Protein AF-A0A414DGR0-F1 (afdb_monomer)

Radius of gyration: 25.49 Å; Cα contacts (8 Å, |Δi|>4): 120; chains: 1; bounding box: 59×46×67 Å

Structure (mmCIF, N/CA/C/O backbone):
data_AF-A0A414DGR0-F1
#
_entry.id   AF-A0A414DGR0-F1
#
loop_
_atom_site.group_PDB
_atom_site.id
_atom_site.type_symbol
_atom_site.label_atom_id
_atom_site.label_alt_id
_atom_site.label_comp_id
_atom_site.label_asym_id
_atom_site.label_entity_id
_atom_site.label_seq_id
_atom_site.pdbx_PDB_ins_code
_atom_site.Cartn_x
_atom_site.Cartn_y
_atom_site.Cartn_z
_atom_site.occupancy
_atom_site.B_iso_or_equiv
_atom_site.auth_seq_id
_atom_site.auth_comp_id
_atom_site.auth_asym_id
_atom_site.auth_atom_id
_atom_site.pdbx_PDB_model_num
ATOM 1 N N . MET A 1 1 ? 1.209 7.536 -31.549 1.00 38.06 1 MET A N 1
ATOM 2 C CA . MET A 1 1 ? 1.656 6.213 -31.062 1.00 38.06 1 MET A CA 1
ATOM 3 C C . MET A 1 1 ? 1.400 6.110 -29.559 1.00 38.06 1 MET A C 1
ATOM 5 O O . MET A 1 1 ? 2.124 6.692 -28.763 1.00 38.06 1 MET A O 1
ATOM 9 N N . ALA A 1 2 ? 0.307 5.449 -29.169 1.00 37.53 2 ALA A N 1
ATOM 10 C CA . ALA A 1 2 ? -0.185 5.344 -27.790 1.00 37.53 2 ALA A CA 1
ATOM 11 C C . ALA A 1 2 ? 0.594 4.309 -26.942 1.00 37.53 2 ALA A C 1
ATOM 13 O O . ALA A 1 2 ? -0.002 3.561 -26.170 1.00 37.53 2 ALA A O 1
ATOM 14 N N . TYR A 1 3 ? 1.922 4.243 -27.094 1.00 42.19 3 TYR A N 1
ATOM 15 C CA . TYR A 1 3 ? 2.750 3.198 -26.475 1.00 42.19 3 TYR A CA 1
ATOM 16 C C . TYR A 1 3 ? 2.873 3.336 -24.952 1.00 42.19 3 TYR A C 1
ATOM 18 O O . TYR A 1 3 ? 2.940 2.329 -24.259 1.00 42.19 3 TYR A O 1
ATOM 26 N N . GLY A 1 4 ? 2.821 4.556 -24.406 1.00 50.09 4 GLY A N 1
ATOM 27 C CA . GLY A 1 4 ? 3.069 4.776 -22.976 1.00 50.09 4 GLY A CA 1
ATOM 28 C C . GLY A 1 4 ? 2.019 4.156 -22.045 1.00 50.09 4 GLY A C 1
ATOM 29 O O . GLY A 1 4 ? 2.370 3.548 -21.041 1.00 50.09 4 GLY A O 1
ATOM 30 N N . LYS A 1 5 ? 0.719 4.258 -22.363 1.00 46.34 5 LYS A N 1
ATOM 31 C CA . LYS A 1 5 ? -0.344 3.768 -21.458 1.00 46.34 5 LYS A CA 1
ATOM 32 C C . LYS A 1 5 ? -0.426 2.241 -21.397 1.00 46.34 5 LYS A C 1
ATOM 34 O O . LYS A 1 5 ? -0.646 1.700 -20.318 1.00 46.34 5 LYS A O 1
ATOM 39 N N . ILE A 1 6 ? -0.249 1.564 -22.533 1.00 53.88 6 ILE A N 1
ATOM 40 C CA . ILE A 1 6 ? -0.290 0.095 -22.614 1.00 53.88 6 ILE A CA 1
ATOM 41 C C . ILE A 1 6 ? 0.954 -0.497 -21.936 1.00 53.88 6 ILE A C 1
ATOM 43 O O . ILE A 1 6 ? 0.829 -1.424 -21.141 1.00 53.88 6 ILE A O 1
ATOM 47 N N . TYR A 1 7 ? 2.125 0.110 -22.160 1.00 61.47 7 TYR A N 1
ATOM 48 C CA . TYR A 1 7 ? 3.382 -0.287 -21.523 1.00 61.47 7 TYR A CA 1
ATOM 49 C C . TYR A 1 7 ? 3.341 -0.156 -19.989 1.00 61.47 7 TYR A C 1
ATOM 51 O O . TYR A 1 7 ? 3.710 -1.085 -19.277 1.00 61.47 7 TYR A O 1
ATOM 59 N N . ILE A 1 8 ? 2.805 0.950 -19.456 1.00 60.72 8 ILE A N 1
ATOM 60 C CA . ILE A 1 8 ? 2.709 1.169 -18.000 1.00 60.72 8 ILE A CA 1
ATOM 61 C C . ILE A 1 8 ? 1.769 0.157 -17.325 1.00 60.72 8 ILE A C 1
ATOM 63 O O . ILE A 1 8 ? 2.047 -0.294 -16.211 1.00 60.72 8 ILE A O 1
ATOM 67 N N . ALA A 1 9 ? 0.658 -0.207 -17.975 1.00 62.97 9 ALA A N 1
ATOM 68 C CA . ALA A 1 9 ? -0.282 -1.185 -17.431 1.00 62.97 9 ALA A CA 1
ATOM 69 C C . ALA A 1 9 ? 0.350 -2.584 -17.333 1.00 62.97 9 ALA A C 1
ATOM 71 O O . ALA A 1 9 ? 0.259 -3.220 -16.280 1.00 62.97 9 ALA A O 1
ATOM 72 N N . ASP A 1 10 ? 1.051 -3.021 -18.381 1.00 78.12 10 ASP A N 1
ATOM 73 C CA . ASP A 1 10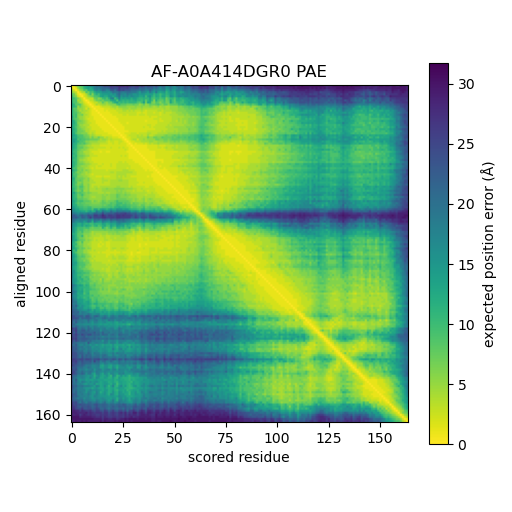 ? 1.764 -4.302 -18.402 1.00 78.12 10 ASP A CA 1
ATOM 74 C C . ASP A 1 10 ? 2.902 -4.340 -17.363 1.00 78.12 10 ASP A C 1
ATOM 76 O O . ASP A 1 10 ? 2.988 -5.265 -16.552 1.00 78.12 10 ASP A O 1
ATOM 80 N N . LEU A 1 11 ? 3.690 -3.261 -17.273 1.00 79.62 11 LEU A N 1
ATOM 81 C CA . LEU A 1 11 ? 4.753 -3.103 -16.275 1.00 79.62 11 LEU A CA 1
ATOM 82 C C . LEU A 1 11 ? 4.215 -3.183 -14.839 1.00 79.62 11 LEU A C 1
ATOM 84 O O . LEU A 1 11 ? 4.825 -3.800 -13.965 1.00 79.62 11 LEU A O 1
ATOM 88 N N . SER A 1 12 ? 3.051 -2.576 -14.584 1.00 79.25 12 SER A N 1
ATOM 89 C CA . SER A 1 12 ? 2.421 -2.595 -13.261 1.00 79.25 12 SER A CA 1
ATOM 90 C C . SER A 1 12 ? 2.010 -4.006 -12.831 1.00 79.25 12 SER A C 1
ATOM 92 O O . SER A 1 12 ? 2.193 -4.367 -11.665 1.00 79.25 12 SER A O 1
ATOM 94 N N . LYS A 1 13 ? 1.514 -4.821 -13.771 1.00 86.19 13 LYS A N 1
ATOM 95 C CA . LYS A 1 13 ? 1.135 -6.210 -13.514 1.00 86.19 13 LYS A CA 1
ATOM 96 C C . LYS A 1 13 ? 2.371 -7.060 -13.226 1.00 86.19 13 LYS A C 1
ATOM 98 O O . LYS A 1 13 ? 2.439 -7.658 -12.159 1.00 86.19 13 LYS A O 1
ATOM 103 N N . LYS A 1 14 ? 3.390 -6.993 -14.090 1.00 88.25 14 LYS A N 1
ATOM 104 C CA . LYS A 1 14 ? 4.677 -7.692 -13.902 1.00 88.25 14 LYS A CA 1
ATOM 105 C C . LYS A 1 14 ? 5.339 -7.353 -12.567 1.00 88.25 14 LYS A C 1
ATOM 107 O O . LYS A 1 14 ? 5.818 -8.243 -11.868 1.00 88.25 14 LYS A O 1
ATOM 112 N N . ALA A 1 15 ? 5.330 -6.072 -12.189 1.00 85.94 15 ALA A N 1
ATOM 113 C CA . ALA A 1 15 ? 5.845 -5.621 -10.901 1.00 85.94 15 ALA A CA 1
ATOM 114 C C . ALA A 1 15 ? 5.034 -6.180 -9.722 1.00 85.94 15 ALA A C 1
ATOM 116 O O . ALA A 1 15 ? 5.624 -6.555 -8.714 1.00 85.94 15 ALA A O 1
ATOM 117 N N . THR A 1 16 ? 3.705 -6.259 -9.842 1.00 87.44 16 THR A N 1
ATOM 118 C CA . THR A 1 16 ? 2.839 -6.850 -8.806 1.00 87.44 16 THR A CA 1
ATOM 119 C C . THR A 1 16 ? 3.106 -8.344 -8.646 1.00 87.44 16 THR A C 1
ATOM 121 O O . THR A 1 16 ? 3.265 -8.811 -7.520 1.00 87.44 16 THR A O 1
ATOM 124 N N . ASP A 1 17 ? 3.194 -9.075 -9.757 1.00 91.00 17 ASP A N 1
ATOM 125 C CA . ASP A 1 17 ? 3.436 -10.519 -9.761 1.00 91.00 17 ASP A CA 1
ATOM 126 C C . ASP A 1 17 ? 4.803 -10.835 -9.136 1.00 91.00 17 ASP A C 1
ATOM 128 O O . ASP A 1 17 ? 4.880 -11.627 -8.198 1.00 91.00 17 ASP A O 1
ATOM 132 N N . LEU A 1 18 ? 5.858 -10.114 -9.540 1.00 91.94 18 LEU A N 1
ATOM 133 C CA . LEU A 1 18 ? 7.191 -10.245 -8.941 1.00 91.94 18 LEU A CA 1
ATOM 134 C C . LEU A 1 18 ? 7.190 -9.917 -7.440 1.00 91.94 18 LEU A C 1
ATOM 136 O O . LEU A 1 18 ? 7.855 -10.579 -6.644 1.00 91.94 18 LEU A O 1
ATOM 140 N N . PHE A 1 19 ? 6.444 -8.890 -7.032 1.00 91.12 19 PHE A N 1
ATOM 141 C CA . PHE A 1 19 ? 6.340 -8.515 -5.624 1.00 91.12 19 PHE A CA 1
ATOM 142 C C . PHE A 1 19 ? 5.692 -9.631 -4.792 1.00 91.12 19 PHE A C 1
ATOM 144 O O . PHE A 1 19 ? 6.174 -9.929 -3.700 1.00 91.12 19 PHE A O 1
ATOM 151 N N . ASN A 1 20 ? 4.633 -10.263 -5.307 1.00 89.81 20 ASN A N 1
ATOM 152 C CA . ASN A 1 20 ? 3.968 -11.388 -4.646 1.00 89.81 20 ASN A CA 1
ATOM 153 C C . ASN A 1 20 ? 4.882 -12.618 -4.566 1.00 89.81 20 ASN A C 1
ATOM 155 O O . ASN A 1 20 ? 5.017 -13.196 -3.492 1.00 89.81 20 ASN A O 1
ATOM 159 N N . GLU A 1 21 ? 5.593 -12.953 -5.646 1.00 92.81 21 GLU A N 1
ATOM 160 C CA . GLU A 1 21 ? 6.573 -14.049 -5.647 1.00 92.81 21 GLU A CA 1
ATOM 161 C C . GLU A 1 21 ? 7.654 -13.854 -4.569 1.00 92.81 21 GLU A C 1
ATOM 163 O O . GLU A 1 21 ? 7.996 -14.783 -3.836 1.00 92.81 21 GLU A O 1
ATOM 168 N N . LEU A 1 22 ? 8.163 -12.626 -4.415 1.00 92.12 22 LEU A N 1
ATOM 169 C CA . LEU A 1 22 ? 9.165 -12.308 -3.394 1.00 92.12 22 LEU A CA 1
ATOM 170 C C . LEU A 1 22 ? 8.601 -12.323 -1.965 1.00 92.12 22 LEU A C 1
ATOM 172 O O . LEU A 1 22 ? 9.348 -12.609 -1.020 1.00 92.12 22 LEU A O 1
ATOM 176 N N . ILE A 1 23 ? 7.308 -12.026 -1.788 1.00 89.56 23 ILE A N 1
ATOM 177 C CA . ILE A 1 23 ? 6.609 -12.223 -0.508 1.00 89.56 23 ILE A CA 1
ATOM 178 C C . ILE A 1 23 ? 6.557 -13.711 -0.172 1.00 89.56 23 ILE A C 1
ATOM 180 O O . ILE A 1 23 ? 6.945 -14.086 0.937 1.00 89.56 23 ILE A O 1
ATOM 184 N N . ASP A 1 24 ? 6.114 -14.542 -1.116 1.00 91.00 24 ASP A N 1
ATOM 185 C CA . ASP A 1 24 ? 5.941 -15.983 -0.915 1.00 91.00 24 ASP A CA 1
ATOM 186 C C . ASP A 1 24 ? 7.284 -16.666 -0.628 1.00 91.00 24 ASP A C 1
ATOM 188 O O . ASP A 1 24 ? 7.396 -17.490 0.283 1.00 91.00 24 ASP A O 1
ATOM 192 N N . ALA A 1 25 ? 8.345 -16.222 -1.307 1.00 92.12 25 ALA A N 1
ATOM 193 C CA . ALA A 1 25 ? 9.716 -16.653 -1.055 1.00 92.12 25 ALA A CA 1
ATOM 194 C C . ALA A 1 25 ? 10.323 -16.096 0.251 1.00 92.12 25 ALA A C 1
ATOM 196 O O . ALA A 1 25 ? 11.455 -16.444 0.588 1.00 92.12 25 ALA A O 1
ATOM 197 N N . LYS A 1 26 ? 9.618 -15.219 0.985 1.00 89.81 26 LYS A N 1
ATOM 198 C CA . LYS A 1 26 ? 10.108 -14.495 2.179 1.00 89.81 26 LYS A CA 1
ATOM 199 C C . LYS A 1 26 ? 11.412 -13.716 1.949 1.00 89.81 26 LYS A C 1
ATOM 201 O O . LYS A 1 26 ? 12.167 -13.475 2.889 1.00 89.81 26 LYS A O 1
ATOM 206 N N . LYS A 1 27 ? 11.667 -13.293 0.709 1.00 91.44 27 LYS A N 1
ATOM 207 C CA . LYS A 1 27 ? 12.870 -12.544 0.304 1.00 91.44 27 LYS A CA 1
ATOM 208 C C . LYS A 1 27 ? 12.591 -11.079 -0.017 1.00 91.44 27 LYS A C 1
ATOM 210 O O . LYS A 1 27 ? 13.512 -10.359 -0.392 1.00 91.44 27 LYS A O 1
ATOM 215 N N . LEU A 1 28 ? 11.346 -10.624 0.148 1.00 90.81 28 LEU A N 1
ATOM 216 C CA . LEU A 1 28 ? 10.932 -9.270 -0.199 1.00 90.81 28 LEU A CA 1
ATOM 217 C C . LEU A 1 28 ? 11.795 -8.198 0.489 1.00 90.81 28 LEU A C 1
ATOM 219 O O . LEU A 1 28 ? 11.618 -7.878 1.666 1.00 90.81 28 LEU A O 1
ATOM 223 N N . ASN A 1 29 ? 12.684 -7.600 -0.296 1.00 92.25 29 ASN A N 1
ATOM 224 C CA . ASN A 1 29 ? 13.414 -6.387 0.022 1.00 92.25 29 ASN A CA 1
ATOM 225 C C . ASN A 1 29 ? 13.661 -5.595 -1.273 1.00 92.25 29 ASN A C 1
ATOM 227 O O . ASN A 1 29 ? 13.538 -6.135 -2.371 1.00 92.25 29 ASN A O 1
ATOM 231 N N . GLU A 1 30 ? 13.989 -4.311 -1.148 1.00 91.69 30 GLU A N 1
ATOM 232 C CA . GLU A 1 30 ? 14.137 -3.411 -2.298 1.00 91.69 30 GLU A CA 1
ATOM 233 C C . GLU A 1 30 ? 15.234 -3.865 -3.272 1.00 91.69 30 GLU A C 1
ATOM 235 O O . GLU A 1 30 ? 15.015 -3.881 -4.481 1.00 91.69 30 GLU A O 1
ATOM 240 N N . LYS A 1 31 ? 16.395 -4.281 -2.750 1.00 93.62 31 LYS A N 1
ATOM 241 C CA . LYS A 1 31 ? 17.524 -4.733 -3.575 1.00 93.62 31 LYS A CA 1
ATOM 242 C C . LYS A 1 31 ? 17.161 -5.988 -4.361 1.00 93.62 31 LYS A C 1
ATOM 244 O O . LYS A 1 31 ? 17.390 -6.035 -5.562 1.00 93.62 31 LYS A O 1
ATOM 249 N N . GLU A 1 32 ? 16.553 -6.963 -3.695 1.00 93.81 32 GLU A N 1
ATOM 250 C CA . GLU A 1 32 ? 16.125 -8.219 -4.308 1.00 93.81 32 GLU A CA 1
ATOM 251 C C . GLU A 1 32 ? 15.035 -7.987 -5.349 1.00 93.81 32 GLU A C 1
ATOM 253 O O . GLU A 1 32 ? 15.067 -8.595 -6.414 1.00 93.81 32 GLU A O 1
ATOM 258 N N . PHE A 1 33 ? 14.103 -7.066 -5.084 1.00 93.44 33 PHE A N 1
ATOM 259 C CA . PHE A 1 33 ? 13.084 -6.677 -6.053 1.00 93.44 33 PHE A CA 1
ATOM 260 C C . PHE A 1 33 ? 13.711 -6.087 -7.317 1.00 93.44 33 PHE A C 1
ATOM 262 O O . PHE A 1 33 ? 13.377 -6.523 -8.416 1.00 93.44 33 PHE A O 1
ATOM 269 N N . ILE A 1 34 ? 14.647 -5.144 -7.176 1.00 92.56 34 ILE A N 1
ATOM 270 C CA . ILE A 1 34 ? 15.328 -4.524 -8.320 1.00 92.56 34 ILE A CA 1
ATOM 271 C C . ILE A 1 34 ? 16.158 -5.561 -9.088 1.00 92.56 34 ILE A C 1
ATOM 273 O O . ILE A 1 34 ? 16.061 -5.623 -10.312 1.00 92.56 34 ILE A O 1
ATOM 277 N N . SER A 1 35 ? 16.943 -6.390 -8.394 1.00 94.19 35 SER A N 1
ATOM 278 C CA . SER A 1 35 ? 17.761 -7.436 -9.024 1.00 94.19 35 SER A CA 1
ATOM 279 C C . SER A 1 35 ? 16.903 -8.464 -9.761 1.00 94.19 35 SER A C 1
ATOM 281 O O . SER A 1 35 ? 17.133 -8.715 -10.942 1.00 94.19 35 SER A O 1
ATOM 283 N N . SER A 1 36 ? 15.857 -8.983 -9.113 1.00 93.69 36 SER A N 1
ATOM 284 C CA . SER A 1 36 ? 14.949 -9.964 -9.721 1.00 93.69 36 SER A CA 1
ATOM 285 C C . SER A 1 36 ? 14.177 -9.369 -10.900 1.00 93.69 36 SER A C 1
ATOM 287 O O . SER A 1 36 ? 13.897 -10.061 -11.875 1.00 93.69 36 SER A O 1
ATOM 289 N N . PHE A 1 37 ? 13.851 -8.072 -10.847 1.00 92.38 37 PHE A N 1
ATOM 290 C CA . PHE A 1 37 ? 13.214 -7.380 -11.963 1.00 92.38 37 PHE A CA 1
ATOM 291 C C . PHE A 1 37 ? 14.142 -7.309 -13.181 1.00 92.38 37 PHE A C 1
ATOM 293 O O . PHE A 1 37 ? 13.705 -7.608 -14.290 1.00 92.38 37 PHE A O 1
ATOM 300 N N . LYS A 1 38 ? 15.422 -6.964 -12.976 1.00 92.50 38 LYS A N 1
ATOM 301 C CA . LYS A 1 38 ? 16.435 -6.931 -14.046 1.00 92.50 38 LYS A CA 1
ATOM 302 C C . LYS A 1 38 ? 16.644 -8.305 -14.680 1.00 92.50 38 LYS A C 1
ATOM 304 O O . LYS A 1 38 ? 16.773 -8.398 -15.894 1.00 92.50 38 LYS A O 1
ATOM 309 N N . GLU A 1 39 ? 16.655 -9.356 -13.866 1.00 92.88 39 GLU A N 1
ATOM 310 C CA . GLU A 1 39 ? 16.868 -10.729 -14.329 1.00 92.88 39 GLU A CA 1
ATOM 311 C C . GLU A 1 39 ? 15.658 -11.283 -15.095 1.00 92.88 39 GLU A C 1
ATOM 313 O O . GLU A 1 39 ? 15.805 -11.854 -16.175 1.00 92.88 39 GLU A O 1
ATOM 318 N N . LYS A 1 40 ? 14.447 -11.086 -14.563 1.00 92.75 40 LYS A N 1
ATOM 319 C CA . LYS A 1 40 ? 13.217 -11.673 -15.115 1.00 92.75 40 LYS A CA 1
ATOM 320 C C . LYS A 1 40 ? 12.615 -10.855 -16.258 1.00 92.75 40 LYS A C 1
ATOM 322 O O . LYS A 1 40 ? 11.998 -11.420 -17.160 1.00 92.75 40 LYS A O 1
ATOM 327 N N . TYR A 1 41 ? 12.801 -9.536 -16.237 1.00 90.94 41 TYR A N 1
ATOM 328 C CA . TYR A 1 41 ? 12.249 -8.604 -17.223 1.00 90.94 41 TYR A CA 1
ATOM 329 C C . TYR A 1 41 ? 13.330 -7.681 -17.817 1.00 90.94 41 TYR A C 1
ATOM 331 O O . TYR A 1 41 ? 13.195 -6.454 -17.763 1.00 90.94 41 TYR A O 1
ATOM 339 N N . PRO A 1 42 ? 14.393 -8.235 -18.436 1.00 89.62 42 PRO A N 1
ATOM 340 C CA . PRO A 1 42 ? 15.505 -7.437 -18.950 1.00 89.62 42 PRO A CA 1
ATOM 341 C C . PRO A 1 42 ? 15.051 -6.445 -20.026 1.00 89.62 42 PRO A C 1
ATOM 343 O O . PRO A 1 42 ? 15.433 -5.284 -19.986 1.00 89.62 42 PRO A O 1
ATOM 346 N N . LYS A 1 43 ? 14.134 -6.848 -20.918 1.00 88.50 43 LYS A N 1
ATOM 347 C CA . LYS A 1 43 ? 13.591 -5.971 -21.972 1.00 88.50 43 LYS A CA 1
ATOM 348 C C . LYS A 1 43 ? 12.834 -4.764 -21.415 1.00 88.50 43 LYS A C 1
ATOM 350 O O . LYS A 1 43 ? 12.945 -3.668 -21.952 1.00 88.50 43 LYS A O 1
ATOM 355 N N . ASP A 1 44 ? 12.051 -4.963 -20.356 1.00 87.12 44 ASP A N 1
ATOM 356 C CA . ASP A 1 44 ? 11.321 -3.871 -19.704 1.00 87.12 44 ASP A CA 1
ATOM 357 C C . ASP A 1 44 ? 12.296 -2.938 -18.963 1.00 87.12 44 ASP A C 1
ATOM 359 O O . ASP A 1 44 ? 12.134 -1.717 -18.972 1.00 87.12 44 ASP A O 1
ATOM 363 N N . TYR A 1 45 ? 13.356 -3.490 -18.366 1.00 88.44 45 TYR A N 1
ATOM 364 C CA . TYR A 1 45 ? 14.423 -2.683 -17.779 1.00 88.44 45 TYR A CA 1
ATOM 365 C C . TYR A 1 45 ? 15.185 -1.869 -18.838 1.00 88.44 45 TYR A C 1
ATOM 367 O O . TYR A 1 45 ? 15.371 -0.665 -18.655 1.00 88.44 45 TYR A O 1
ATOM 375 N N . ASP A 1 46 ? 15.546 -2.473 -19.970 1.00 86.94 46 ASP A N 1
ATOM 376 C CA . ASP A 1 46 ? 16.216 -1.791 -21.083 1.00 86.94 46 ASP A CA 1
ATOM 377 C C . ASP A 1 46 ? 15.361 -0.652 -21.648 1.00 86.94 46 ASP A C 1
ATOM 379 O O . ASP A 1 46 ? 15.871 0.424 -21.951 1.00 86.94 46 ASP A O 1
ATOM 383 N N . LEU A 1 47 ? 14.040 -0.836 -21.723 1.00 86.56 47 LEU A N 1
ATOM 384 C CA . LEU A 1 47 ? 13.112 0.228 -22.108 1.00 86.56 47 LEU A CA 1
ATOM 385 C C . LEU A 1 47 ? 13.093 1.381 -21.091 1.00 86.56 47 LEU A C 1
ATOM 387 O O . LEU A 1 47 ? 13.060 2.546 -21.493 1.00 86.56 47 LEU A O 1
ATOM 391 N N . LEU A 1 48 ? 13.156 1.093 -19.784 1.00 85.75 48 LEU A N 1
ATOM 392 C CA . LEU A 1 48 ? 13.292 2.135 -18.755 1.00 85.75 48 LEU A CA 1
ATOM 393 C C . LEU A 1 48 ? 14.619 2.896 -18.889 1.00 85.75 48 LEU A C 1
ATOM 395 O O . LEU A 1 48 ? 14.640 4.120 -18.726 1.00 85.75 48 LEU A O 1
ATOM 399 N N . VAL A 1 49 ? 15.712 2.190 -19.195 1.00 87.50 49 VAL A N 1
ATOM 400 C CA . VAL A 1 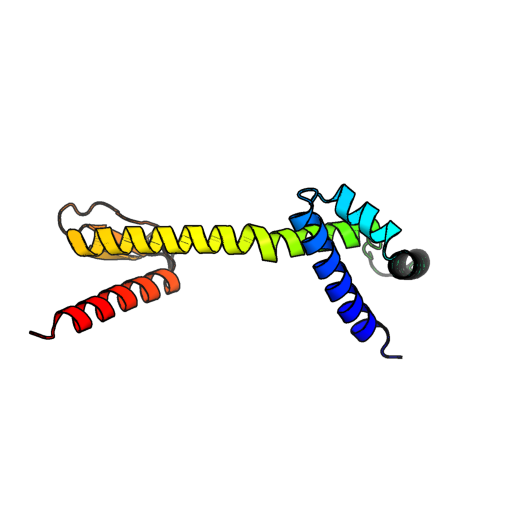49 ? 17.025 2.793 -19.472 1.00 87.50 49 VAL A CA 1
ATOM 401 C C . VAL A 1 49 ? 16.943 3.681 -20.710 1.00 87.50 49 VAL A C 1
ATOM 403 O O . VAL A 1 49 ? 17.307 4.852 -20.633 1.00 87.50 49 VAL A O 1
ATOM 406 N N . TYR A 1 50 ? 16.380 3.178 -21.807 1.00 85.56 50 TYR A N 1
ATOM 407 C CA . TYR A 1 50 ? 16.209 3.921 -23.053 1.00 85.56 50 TYR A CA 1
ATOM 408 C C . TYR A 1 50 ? 15.385 5.203 -22.857 1.00 85.56 50 TYR A C 1
ATOM 410 O O . TYR A 1 50 ? 15.787 6.288 -23.288 1.00 85.56 50 TYR A O 1
ATOM 418 N N . GLU A 1 51 ? 14.253 5.124 -22.148 1.00 84.19 51 GLU A N 1
ATOM 419 C CA . GLU A 1 51 ? 13.462 6.312 -21.812 1.00 84.19 51 GLU A CA 1
ATOM 420 C C . GLU A 1 51 ? 14.252 7.320 -20.971 1.00 84.19 51 GLU A C 1
ATOM 422 O O . GLU A 1 51 ? 14.117 8.536 -21.154 1.00 84.19 51 GLU A O 1
ATOM 427 N N . TRP A 1 52 ? 15.041 6.831 -20.013 1.00 87.75 52 TRP A N 1
ATOM 428 C CA . TRP A 1 52 ? 15.877 7.680 -19.179 1.00 87.75 52 TRP A CA 1
ATOM 429 C C . TRP A 1 52 ? 16.960 8.379 -20.004 1.00 87.75 52 TRP A C 1
ATOM 431 O O . TRP A 1 52 ? 17.107 9.596 -19.889 1.00 87.75 52 TRP A O 1
ATOM 441 N N . GLU A 1 53 ? 17.656 7.658 -20.882 1.00 85.31 53 GLU A N 1
ATOM 442 C CA . GLU A 1 53 ? 18.671 8.213 -21.784 1.00 85.31 53 GLU A CA 1
ATOM 443 C C . GLU A 1 53 ? 18.085 9.285 -22.702 1.00 85.31 53 GLU A C 1
ATOM 445 O O . GLU A 1 53 ? 18.654 10.375 -22.836 1.00 85.31 53 GLU A O 1
ATOM 450 N N . PHE A 1 54 ? 16.901 9.029 -23.264 1.00 83.81 54 PHE A N 1
ATOM 451 C CA . PHE A 1 54 ? 16.184 10.004 -24.079 1.00 83.81 54 PHE A CA 1
ATOM 452 C C . PHE A 1 54 ? 15.874 11.285 -23.288 1.00 83.81 54 PHE A C 1
ATOM 454 O O . PHE A 1 54 ? 16.141 12.398 -23.757 1.00 83.81 54 PHE A O 1
ATOM 461 N N . LYS A 1 55 ? 15.373 11.147 -22.051 1.00 84.12 55 LYS A N 1
ATOM 462 C CA . LYS A 1 55 ? 15.093 12.282 -21.155 1.00 84.12 55 LYS A CA 1
ATOM 463 C C . LYS A 1 55 ? 16.371 13.027 -20.761 1.00 84.12 55 LYS A C 1
ATOM 465 O O . LYS A 1 55 ? 16.354 14.255 -20.698 1.00 84.12 55 LYS A O 1
ATOM 470 N N . VAL A 1 56 ? 17.484 12.327 -20.532 1.00 85.00 56 VAL A N 1
ATOM 471 C CA . VAL A 1 56 ? 18.791 12.940 -20.228 1.00 85.00 56 VAL A CA 1
ATOM 472 C C . VAL A 1 56 ? 19.315 13.725 -21.424 1.00 85.00 56 VAL A C 1
ATOM 474 O O . VAL A 1 56 ? 19.813 14.840 -21.265 1.00 85.00 56 VAL A O 1
ATOM 477 N N . HIS A 1 57 ? 19.186 13.182 -22.632 1.00 82.81 57 HIS A N 1
ATOM 478 C CA . HIS A 1 57 ? 19.586 13.878 -23.847 1.00 82.81 57 HIS A CA 1
ATOM 479 C C . HIS A 1 57 ? 18.742 15.144 -24.080 1.00 82.81 57 HIS A C 1
ATOM 481 O O . HIS A 1 57 ? 19.294 16.203 -24.385 1.00 82.81 57 HIS A O 1
ATOM 487 N N . ALA A 1 58 ? 17.426 15.075 -23.851 1.00 81.31 58 ALA A N 1
ATOM 488 C CA . ALA A 1 58 ? 16.546 16.244 -23.880 1.00 81.31 58 ALA A CA 1
ATOM 489 C C . ALA A 1 58 ? 16.910 17.279 -22.797 1.00 81.31 58 ALA A C 1
ATOM 491 O O . ALA A 1 58 ? 16.964 18.475 -23.083 1.00 81.31 58 ALA A O 1
ATOM 492 N N . PHE A 1 59 ? 17.238 16.824 -21.583 1.00 80.56 59 PHE A N 1
ATOM 493 C CA . PHE A 1 59 ? 17.699 17.675 -20.484 1.00 80.56 59 PHE A CA 1
ATOM 494 C C . PHE A 1 59 ? 18.980 18.442 -20.852 1.00 80.56 59 PHE A C 1
ATOM 496 O O . PHE A 1 59 ? 19.029 19.660 -20.709 1.00 80.56 59 PHE A O 1
ATOM 503 N N . LYS A 1 60 ? 19.984 17.761 -21.423 1.00 79.81 60 LYS A N 1
ATOM 504 C CA . LYS A 1 60 ? 21.248 18.385 -21.867 1.00 79.81 60 LYS A CA 1
ATOM 505 C C . LYS A 1 60 ? 21.059 19.432 -22.973 1.00 79.81 60 LYS A C 1
ATOM 507 O O . LYS A 1 60 ? 21.854 20.367 -23.069 1.00 79.81 60 LYS A O 1
ATOM 512 N N . LYS A 1 61 ? 20.035 19.278 -23.821 1.00 79.25 61 LYS A N 1
ATOM 513 C CA . LYS A 1 61 ? 19.703 20.237 -24.889 1.00 79.25 61 LYS A CA 1
ATOM 514 C C . LYS A 1 61 ? 19.037 21.513 -24.368 1.00 79.25 61 LYS A C 1
ATOM 516 O O . LYS A 1 61 ? 19.078 22.533 -25.052 1.00 79.25 61 LYS A O 1
ATOM 521 N N . ASN A 1 62 ? 18.464 21.487 -23.166 1.00 72.44 62 ASN A N 1
ATOM 522 C CA . ASN A 1 62 ? 17.772 22.628 -22.583 1.00 72.44 62 ASN A CA 1
ATOM 523 C C . ASN A 1 62 ? 18.773 23.620 -21.955 1.00 72.44 62 ASN A C 1
ATOM 525 O O . ASN A 1 62 ? 18.971 23.654 -20.745 1.00 72.44 62 ASN A O 1
ATOM 529 N N . LYS A 1 63 ? 19.473 24.394 -22.798 1.00 61.56 63 LYS A N 1
ATOM 530 C CA . LYS A 1 63 ? 20.538 25.325 -22.368 1.00 61.56 63 LYS A CA 1
ATOM 531 C C . LYS A 1 63 ? 20.057 26.732 -21.979 1.00 61.56 63 LYS A C 1
ATOM 533 O O . LYS A 1 63 ? 20.849 27.490 -21.431 1.00 61.56 63 LYS A O 1
ATOM 538 N N . LYS A 1 64 ? 18.806 27.114 -22.255 1.00 65.06 64 LYS A N 1
ATOM 539 C CA . LYS A 1 64 ? 18.269 28.458 -21.963 1.00 65.06 64 LYS A CA 1
ATOM 540 C C . LYS A 1 64 ? 16.764 28.379 -21.702 1.00 65.06 64 LYS A C 1
ATOM 542 O O . LYS A 1 64 ? 16.013 28.119 -22.633 1.00 65.06 64 LYS A O 1
ATOM 547 N N . GLY A 1 65 ? 16.326 28.631 -20.469 1.00 62.25 65 GLY A N 1
ATOM 548 C CA . GLY A 1 65 ? 14.908 28.885 -20.195 1.00 62.25 65 GLY A CA 1
ATOM 549 C C . GLY A 1 65 ? 14.484 28.662 -18.752 1.00 62.25 65 GLY A C 1
ATOM 550 O O . GLY A 1 65 ? 14.195 29.621 -18.050 1.00 62.25 65 GLY A O 1
ATOM 551 N N . HIS A 1 66 ? 14.454 27.411 -18.287 1.00 65.56 66 HIS A N 1
ATOM 552 C CA . HIS A 1 66 ? 13.908 27.071 -16.969 1.00 65.56 66 HIS A CA 1
ATOM 553 C C . HIS A 1 66 ? 14.642 25.873 -16.348 1.00 65.56 66 HIS A C 1
ATOM 555 O O . HIS A 1 66 ? 15.010 24.954 -17.084 1.00 65.56 66 HIS A O 1
ATOM 561 N N . PRO A 1 67 ? 14.860 25.847 -15.017 1.00 68.38 67 PRO A N 1
ATOM 562 C CA . PRO A 1 67 ? 15.460 24.700 -14.346 1.00 68.38 67 PRO A CA 1
ATOM 563 C C . PRO A 1 67 ? 14.544 23.482 -14.494 1.00 68.38 67 PRO A C 1
ATOM 565 O O . PRO A 1 67 ? 13.434 23.452 -13.965 1.00 68.38 67 PRO A O 1
ATOM 568 N N . VAL A 1 68 ? 15.006 22.475 -15.234 1.00 71.75 68 VAL A N 1
ATOM 569 C CA . VAL A 1 68 ? 14.317 21.186 -15.363 1.00 71.75 68 VAL A CA 1
ATOM 570 C C . VAL A 1 68 ? 14.922 20.215 -14.345 1.00 71.75 68 VAL A C 1
ATOM 572 O O . VAL A 1 68 ? 16.140 20.199 -14.174 1.00 71.75 68 VAL A O 1
ATOM 575 N N . PRO A 1 69 ? 14.123 19.407 -13.633 1.00 76.12 69 PRO A N 1
ATOM 576 C CA . PRO A 1 69 ? 14.671 18.387 -12.749 1.00 76.12 69 PRO A CA 1
ATOM 577 C C . PRO A 1 69 ? 15.435 17.327 -13.549 1.00 76.12 69 PRO A C 1
ATOM 579 O O . PRO A 1 69 ? 15.024 16.933 -14.644 1.00 76.12 69 PRO A O 1
ATOM 582 N N . HIS A 1 70 ? 16.541 16.835 -12.987 1.00 77.12 70 HIS A N 1
ATOM 583 C CA . HIS A 1 70 ? 17.304 15.765 -13.619 1.00 77.12 70 HIS A CA 1
ATOM 584 C C . HIS A 1 70 ? 16.434 14.498 -13.738 1.00 77.12 70 HIS A C 1
ATOM 586 O O . HIS A 1 70 ? 15.777 14.123 -12.761 1.00 77.12 70 HIS A O 1
ATOM 592 N N . PRO A 1 71 ? 16.431 13.803 -14.891 1.00 83.62 71 PRO A N 1
ATOM 593 C CA . PRO A 1 71 ? 15.672 12.567 -15.049 1.00 83.62 71 PRO A CA 1
ATOM 594 C C . PRO A 1 71 ? 16.046 11.518 -13.994 1.00 83.62 71 PRO A C 1
ATOM 596 O O . PRO A 1 71 ? 17.233 11.256 -13.759 1.00 83.62 71 PRO A O 1
ATOM 599 N N . ILE A 1 72 ? 15.025 10.912 -13.380 1.00 83.94 72 ILE A N 1
ATOM 600 C CA . ILE A 1 72 ? 15.150 9.880 -12.340 1.00 83.94 72 ILE A CA 1
ATOM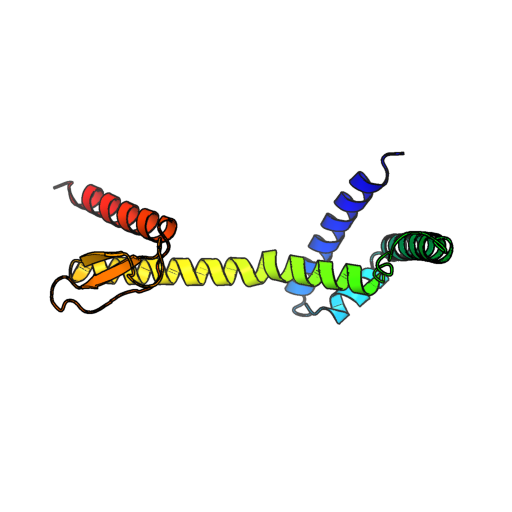 601 C C . ILE A 1 72 ? 15.726 8.605 -12.958 1.00 83.94 72 ILE A C 1
ATOM 603 O O . ILE A 1 72 ? 15.197 8.122 -13.955 1.00 83.94 72 ILE A O 1
ATOM 607 N N . ARG A 1 73 ? 16.786 8.050 -12.358 1.00 87.50 73 ARG A N 1
ATOM 608 C CA . ARG A 1 73 ? 17.434 6.819 -12.840 1.00 87.50 73 ARG A CA 1
ATOM 609 C C . ARG A 1 73 ? 16.467 5.619 -12.837 1.00 87.50 73 ARG A C 1
ATOM 611 O O . ARG A 1 73 ? 15.639 5.546 -11.929 1.00 87.50 73 ARG A O 1
ATOM 618 N N . PRO A 1 74 ? 16.623 4.642 -13.751 1.00 86.94 74 PRO A N 1
ATOM 619 C CA . PRO A 1 74 ? 15.780 3.441 -13.808 1.00 86.94 74 PRO A CA 1
ATOM 620 C C . PRO A 1 74 ? 15.659 2.697 -12.470 1.00 86.94 74 PRO A C 1
ATOM 622 O O . PRO A 1 74 ? 14.553 2.393 -12.032 1.00 86.94 74 PRO A O 1
ATOM 625 N N . ASP A 1 75 ? 16.768 2.512 -11.750 1.00 88.31 75 ASP A N 1
ATOM 626 C CA . ASP A 1 75 ? 16.762 1.860 -10.430 1.00 88.31 75 ASP A CA 1
ATOM 627 C C . ASP A 1 75 ? 15.929 2.625 -9.393 1.00 88.31 75 ASP A C 1
ATOM 629 O O . ASP A 1 75 ? 15.204 2.021 -8.606 1.00 88.31 75 ASP A O 1
ATOM 633 N N . MET A 1 76 ? 15.959 3.961 -9.427 1.00 89.25 76 MET A N 1
ATOM 634 C CA . MET A 1 76 ? 15.133 4.795 -8.548 1.00 89.25 76 MET A CA 1
ATOM 635 C C . MET A 1 76 ? 13.649 4.738 -8.930 1.00 89.25 76 MET A C 1
ATOM 637 O O . MET A 1 76 ? 12.786 4.860 -8.064 1.00 89.25 76 MET A O 1
ATOM 641 N N . ILE A 1 77 ? 13.328 4.537 -10.213 1.00 87.12 77 ILE A N 1
ATOM 642 C CA . ILE A 1 77 ? 11.948 4.293 -10.654 1.00 87.12 77 ILE A CA 1
ATOM 643 C C . ILE A 1 77 ? 11.446 2.975 -10.050 1.00 87.12 77 ILE A C 1
ATOM 645 O O . ILE A 1 77 ? 10.377 2.962 -9.438 1.00 87.12 77 ILE A O 1
ATOM 649 N N . LEU A 1 78 ? 12.238 1.902 -10.140 1.00 89.06 78 LEU A N 1
ATOM 650 C CA . LEU A 1 78 ? 11.904 0.602 -9.547 1.00 89.06 78 LEU A CA 1
ATOM 651 C C . LEU A 1 78 ? 11.826 0.653 -8.013 1.00 89.06 78 LEU A C 1
ATOM 653 O O . LEU A 1 78 ? 10.901 0.086 -7.434 1.00 89.06 78 LEU A O 1
ATOM 657 N N . SER A 1 79 ? 12.727 1.386 -7.356 1.00 91.12 79 SER A N 1
ATOM 658 C CA . SER A 1 79 ? 12.692 1.647 -5.908 1.00 91.12 79 SER A CA 1
ATOM 659 C C . SER A 1 79 ? 11.397 2.354 -5.484 1.00 91.12 79 SER A C 1
ATOM 661 O O . SER A 1 79 ? 10.673 1.897 -4.594 1.00 91.12 79 SER A O 1
ATOM 663 N N . ASN A 1 80 ? 11.018 3.424 -6.191 1.00 89.25 80 ASN A N 1
ATOM 664 C CA . ASN A 1 80 ? 9.764 4.130 -5.935 1.00 89.25 80 ASN A CA 1
ATOM 665 C C . ASN A 1 80 ? 8.544 3.224 -6.152 1.00 89.25 80 ASN A C 1
ATOM 667 O O . ASN A 1 80 ? 7.590 3.270 -5.370 1.00 89.25 80 ASN A O 1
ATOM 671 N N . MET A 1 81 ? 8.566 2.378 -7.188 1.00 87.62 81 MET A N 1
ATOM 672 C CA . MET A 1 81 ? 7.531 1.364 -7.393 1.00 87.62 81 MET A CA 1
ATOM 673 C C . MET A 1 81 ? 7.469 0.411 -6.197 1.00 87.62 81 MET A C 1
ATOM 675 O O . MET A 1 81 ? 6.399 0.275 -5.602 1.00 87.62 81 MET A O 1
ATOM 679 N N . TYR A 1 82 ? 8.598 -0.168 -5.783 1.00 90.25 82 TYR A N 1
ATOM 680 C CA . TYR A 1 82 ? 8.683 -1.049 -4.619 1.00 90.25 82 TYR A CA 1
ATOM 681 C C . TYR A 1 82 ? 8.067 -0.407 -3.368 1.00 90.25 82 TYR A C 1
ATOM 683 O O . TYR A 1 82 ? 7.185 -1.000 -2.746 1.00 90.25 82 TYR A O 1
ATOM 691 N N . HIS A 1 83 ? 8.450 0.826 -3.025 1.00 90.62 83 HIS A N 1
ATOM 692 C CA . HIS A 1 83 ? 7.913 1.519 -1.851 1.00 90.62 83 HIS A CA 1
ATOM 693 C C . HIS A 1 83 ? 6.406 1.776 -1.946 1.00 90.62 83 HIS A C 1
ATOM 695 O O . HIS A 1 83 ? 5.686 1.580 -0.960 1.00 90.62 83 HIS A O 1
ATOM 701 N N . ASN A 1 84 ? 5.910 2.163 -3.123 1.00 89.12 84 ASN A N 1
ATOM 702 C CA . ASN A 1 84 ? 4.481 2.364 -3.355 1.00 89.12 84 ASN A CA 1
ATOM 703 C C . ASN A 1 84 ? 3.690 1.059 -3.179 1.00 89.12 84 ASN A C 1
ATOM 705 O O . ASN A 1 84 ? 2.661 1.049 -2.494 1.00 89.12 84 ASN A O 1
ATOM 709 N N . TYR A 1 85 ? 4.181 -0.048 -3.741 1.00 87.00 85 TYR A N 1
ATOM 710 C CA . TYR A 1 85 ? 3.563 -1.368 -3.593 1.00 87.00 85 TYR A CA 1
ATOM 711 C C . TYR A 1 85 ? 3.635 -1.874 -2.152 1.00 87.00 85 TYR A C 1
ATOM 713 O O . TYR A 1 85 ? 2.612 -2.274 -1.593 1.00 87.00 85 TYR A O 1
ATOM 721 N N . TYR A 1 86 ? 4.792 -1.749 -1.501 1.00 88.44 86 TYR A N 1
ATOM 722 C CA . TYR A 1 86 ? 4.976 -2.092 -0.093 1.00 88.44 86 TYR A CA 1
ATOM 723 C C . TYR A 1 86 ? 4.006 -1.323 0.808 1.00 88.44 86 TYR A C 1
ATOM 725 O O . TYR A 1 86 ? 3.337 -1.899 1.674 1.00 88.44 86 TYR A O 1
ATOM 733 N N . TYR A 1 87 ? 3.868 -0.015 0.583 1.00 87.38 87 TYR A N 1
ATOM 734 C CA . TYR A 1 87 ? 2.911 0.795 1.320 1.00 87.38 87 TYR A CA 1
ATOM 735 C C . TYR A 1 87 ? 1.474 0.325 1.076 1.00 87.38 87 TYR A C 1
ATOM 737 O O . TYR A 1 87 ? 0.732 0.101 2.033 1.00 87.38 87 TYR A O 1
ATOM 745 N N . LYS A 1 88 ? 1.079 0.155 -0.190 1.00 87.81 88 LYS A N 1
ATOM 746 C CA . LYS A 1 88 ? -0.296 -0.178 -0.583 1.00 87.81 88 LYS A CA 1
ATOM 747 C C . LYS A 1 88 ? -0.732 -1.563 -0.102 1.00 87.81 88 LYS A C 1
ATOM 749 O O . LYS A 1 88 ? -1.857 -1.688 0.376 1.00 87.81 88 LYS A O 1
ATOM 754 N N . LEU A 1 89 ? 0.131 -2.569 -0.236 1.00 84.50 89 LEU A N 1
ATOM 755 C CA . LEU A 1 89 ? -0.208 -3.975 -0.004 1.00 84.50 89 LEU A CA 1
ATOM 756 C C . LEU A 1 89 ? 0.119 -4.446 1.414 1.00 84.50 89 LEU A C 1
ATOM 758 O O . LEU A 1 89 ? -0.621 -5.248 1.972 1.00 84.50 89 LEU A O 1
ATOM 762 N N . ILE A 1 90 ? 1.188 -3.933 2.031 1.00 85.12 90 ILE A N 1
ATOM 763 C CA . ILE A 1 90 ? 1.640 -4.416 3.345 1.00 85.12 90 ILE A CA 1
ATOM 764 C C . ILE A 1 90 ? 1.310 -3.401 4.438 1.00 85.12 90 ILE A C 1
ATOM 766 O O . ILE A 1 90 ? 0.638 -3.731 5.419 1.00 85.12 90 ILE A O 1
ATOM 770 N N . LYS A 1 91 ? 1.773 -2.154 4.298 1.00 87.25 91 LYS A N 1
ATOM 771 C CA . LYS A 1 91 ? 1.689 -1.168 5.389 1.00 87.25 91 LYS A CA 1
ATOM 772 C C . LYS A 1 91 ? 0.262 -0.656 5.601 1.00 87.25 91 LYS A C 1
ATOM 774 O O . LYS A 1 91 ? -0.218 -0.635 6.733 1.00 87.25 91 LYS A O 1
ATOM 779 N N . LYS A 1 92 ? -0.438 -0.277 4.528 1.00 87.06 92 LYS A N 1
ATOM 780 C CA . LYS A 1 92 ? -1.789 0.298 4.581 1.00 87.06 92 LYS A CA 1
ATOM 781 C C . LYS A 1 92 ? -2.818 -0.675 5.175 1.00 87.06 92 LYS A C 1
ATOM 783 O O . LYS A 1 92 ? -3.537 -0.245 6.078 1.00 87.06 92 LYS A O 1
ATOM 788 N N . PRO A 1 93 ? -2.875 -1.967 4.793 1.00 88.56 93 PRO A N 1
ATOM 789 C CA . PRO A 1 93 ? -3.803 -2.911 5.417 1.00 88.56 93 PRO A CA 1
ATOM 790 C C . PRO A 1 93 ? -3.494 -3.170 6.893 1.00 88.56 93 PRO A C 1
ATOM 792 O O . PRO A 1 93 ? -4.418 -3.253 7.699 1.00 88.56 93 PRO A O 1
ATOM 795 N N . LYS A 1 94 ? -2.209 -3.225 7.282 1.00 87.69 94 LYS A N 1
ATOM 796 C CA . LYS A 1 94 ? -1.811 -3.335 8.698 1.00 87.69 94 LYS A CA 1
ATOM 797 C C . LYS A 1 94 ? -2.303 -2.141 9.518 1.00 87.69 94 LYS A C 1
ATOM 799 O O . LYS A 1 94 ? -2.897 -2.338 10.576 1.00 87.69 94 LYS A O 1
ATOM 804 N N . ILE A 1 95 ? -2.113 -0.921 9.008 1.00 86.12 95 ILE A N 1
ATOM 805 C CA . ILE A 1 95 ? -2.610 0.306 9.647 1.00 86.12 95 ILE A CA 1
ATOM 806 C C . ILE A 1 95 ? -4.138 0.274 9.745 1.00 86.12 95 ILE A C 1
ATOM 808 O O . ILE A 1 95 ? -4.684 0.554 10.809 1.00 86.12 95 ILE A O 1
ATOM 812 N N . GLN A 1 96 ? -4.831 -0.106 8.668 1.00 85.69 96 GLN A N 1
ATOM 813 C CA . GLN A 1 96 ? -6.291 -0.180 8.667 1.00 85.69 96 GLN A CA 1
ATOM 814 C C . GLN A 1 96 ? -6.806 -1.190 9.699 1.00 85.69 96 GLN A C 1
ATOM 816 O O . GLN A 1 96 ? -7.672 -0.853 10.499 1.00 85.69 96 GLN A O 1
ATOM 821 N N . LYS A 1 97 ? -6.2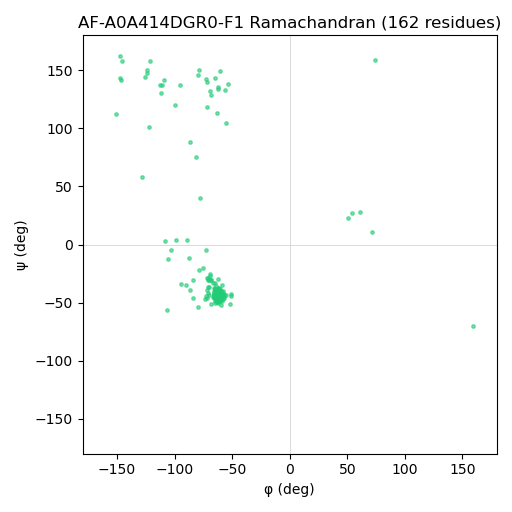13 -2.388 9.760 1.00 88.38 97 LYS A N 1
ATOM 822 C CA . LYS A 1 97 ? -6.565 -3.419 10.747 1.00 88.38 97 LYS A CA 1
ATOM 823 C C . LYS A 1 97 ? -6.336 -2.941 12.183 1.00 88.38 97 LYS A C 1
ATOM 825 O O . LYS A 1 97 ? -7.159 -3.210 13.056 1.00 88.38 97 LYS A O 1
ATOM 830 N N . ALA A 1 98 ? -5.243 -2.219 12.436 1.00 85.75 98 ALA A N 1
ATOM 831 C CA . ALA A 1 98 ? -4.966 -1.633 13.745 1.00 85.75 98 ALA A CA 1
ATOM 832 C C . ALA A 1 98 ? -6.023 -0.584 14.133 1.00 85.75 98 ALA A C 1
ATOM 834 O O . ALA A 1 98 ? -6.558 -0.639 15.241 1.00 85.75 98 ALA A O 1
ATOM 835 N N . LYS A 1 99 ? -6.388 0.307 13.202 1.00 84.00 99 LYS A N 1
ATOM 836 C CA . LYS A 1 99 ? -7.462 1.290 13.402 1.00 84.00 99 LYS A CA 1
ATOM 837 C C . LYS A 1 99 ? -8.814 0.627 13.662 1.00 84.00 99 LYS A C 1
ATOM 839 O O . LYS A 1 99 ? -9.514 1.011 14.593 1.00 84.00 99 LYS A O 1
ATOM 844 N N . ASP A 1 100 ? -9.162 -0.403 12.898 1.00 84.94 100 ASP A N 1
ATOM 845 C CA . ASP A 1 100 ? -10.425 -1.124 13.076 1.00 84.94 100 ASP A CA 1
ATOM 846 C C . ASP A 1 100 ? -10.482 -1.832 14.441 1.00 84.94 100 ASP A C 1
ATOM 848 O O . ASP A 1 100 ? -11.521 -1.833 15.103 1.00 84.94 100 ASP A O 1
ATOM 852 N N . ASN A 1 101 ? -9.363 -2.402 14.901 1.00 87.94 101 ASN A N 1
ATOM 853 C CA . ASN A 1 101 ? -9.259 -2.999 16.234 1.00 87.94 101 ASN A CA 1
ATOM 854 C C . ASN A 1 101 ? -9.395 -1.954 17.349 1.00 87.94 101 ASN A C 1
ATOM 856 O O . ASN A 1 101 ? -10.061 -2.222 18.350 1.00 87.94 101 ASN A O 1
ATOM 860 N N . TYR A 1 102 ? -8.804 -0.772 17.171 1.00 85.38 102 TYR A N 1
ATOM 861 C CA . TYR A 1 102 ? -8.959 0.347 18.099 1.00 85.38 102 TYR A CA 1
ATOM 862 C C . TYR A 1 102 ? -10.425 0.795 18.200 1.00 85.38 102 TYR A C 1
ATOM 864 O O . TYR A 1 102 ? -10.978 0.834 19.297 1.00 85.38 102 TYR A O 1
ATOM 872 N N . ILE A 1 103 ? -11.098 1.001 17.062 1.00 83.62 103 ILE A N 1
ATOM 873 C CA . ILE A 1 103 ? -12.528 1.357 17.010 1.00 83.62 103 ILE A CA 1
ATOM 874 C C . ILE A 1 103 ? -13.392 0.292 17.703 1.00 83.62 103 ILE A C 1
ATOM 876 O O . ILE A 1 103 ? -14.321 0.634 18.433 1.00 83.62 103 ILE A O 1
ATOM 880 N N . LYS A 1 104 ? -13.086 -1.002 17.523 1.00 85.00 104 LYS A N 1
ATOM 881 C CA . LYS A 1 104 ? -13.794 -2.092 18.217 1.00 85.00 104 LYS A CA 1
ATOM 882 C C . LYS A 1 104 ? -13.627 -2.028 19.736 1.00 85.00 104 LYS A C 1
ATOM 884 O O . LYS A 1 104 ? -14.614 -2.212 20.442 1.00 85.00 104 LYS A O 1
ATOM 889 N N . ARG A 1 105 ? -12.412 -1.774 20.238 1.00 85.12 105 ARG A N 1
ATOM 890 C CA . ARG A 1 105 ? -12.158 -1.622 21.684 1.00 85.12 105 ARG A CA 1
ATOM 891 C C . ARG A 1 105 ? -12.922 -0.431 22.250 1.00 85.12 105 ARG A C 1
ATOM 893 O O . ARG A 1 105 ? -13.684 -0.604 23.196 1.00 85.12 105 ARG A O 1
ATOM 900 N N . LEU A 1 106 ? -12.815 0.714 21.581 1.00 84.12 106 LEU A N 1
ATOM 901 C CA . LEU A 1 106 ? -13.505 1.939 21.967 1.00 84.12 106 LEU A CA 1
ATOM 902 C C . LEU A 1 106 ? -15.028 1.741 22.006 1.00 84.12 106 LEU A C 1
ATOM 904 O O . LEU A 1 106 ? -15.691 2.130 22.962 1.00 84.12 106 LEU A O 1
ATOM 908 N N . LYS A 1 107 ? -15.591 1.045 21.009 1.00 83.62 107 LYS A N 1
ATOM 909 C CA . LYS A 1 107 ? -17.011 0.668 20.992 1.00 83.62 107 LYS A CA 1
ATOM 910 C C . LYS A 1 107 ? -17.409 -0.144 22.233 1.00 83.62 107 LYS A C 1
ATOM 912 O O . LYS A 1 107 ? -18.475 0.100 22.796 1.00 83.62 107 LYS A O 1
ATOM 917 N N . CYS A 1 108 ? -16.594 -1.121 22.636 1.00 82.19 108 CYS A N 1
ATOM 918 C CA . CYS A 1 108 ? -16.864 -1.947 23.815 1.00 82.19 108 CYS A CA 1
ATOM 919 C C . CYS A 1 108 ? -16.824 -1.131 25.115 1.00 82.19 108 CYS A C 1
ATOM 921 O O . CYS A 1 108 ? -17.688 -1.325 25.965 1.00 82.19 108 CYS A O 1
ATOM 923 N N . GLU A 1 109 ? -15.863 -0.220 25.261 1.00 81.06 109 GLU A N 1
ATOM 924 C CA . GLU A 1 109 ? -15.747 0.664 26.432 1.00 81.06 109 GLU A CA 1
ATOM 925 C C . GLU A 1 109 ? -16.938 1.625 26.522 1.00 81.06 109 GLU A C 1
ATOM 927 O O . GLU A 1 109 ? -17.631 1.668 27.539 1.00 81.06 109 GLU A O 1
ATOM 932 N N . MET A 1 110 ? -17.275 2.288 25.412 1.00 80.31 110 MET A N 1
ATOM 933 C CA . MET A 1 110 ? -18.429 3.189 25.323 1.00 80.31 110 MET A CA 1
ATOM 934 C C . MET A 1 110 ? -19.759 2.495 25.641 1.00 80.31 110 MET A C 1
ATOM 936 O O . MET A 1 110 ? -20.658 3.111 26.215 1.00 80.31 110 MET A O 1
ATOM 940 N N . GLY A 1 111 ? -19.902 1.221 25.262 1.00 78.88 111 GLY A N 1
ATOM 941 C CA . GLY A 1 111 ? -21.090 0.426 25.566 1.00 78.88 111 GLY A CA 1
ATOM 942 C C . GLY A 1 111 ? -21.244 0.074 27.049 1.00 78.88 111 GLY A C 1
ATOM 943 O O . GLY A 1 111 ? -22.373 -0.121 27.490 1.00 78.88 111 GLY A O 1
ATOM 944 N N . LYS A 1 112 ? -20.141 0.001 27.807 1.00 79.75 112 LYS A N 1
ATOM 945 C CA . LYS A 1 112 ? -20.148 -0.374 29.230 1.00 79.75 112 LYS A CA 1
ATOM 946 C C . LYS A 1 112 ? -20.451 0.804 30.153 1.00 79.75 112 LYS A C 1
ATOM 948 O O . LYS A 1 112 ? -21.254 0.653 31.063 1.00 79.75 112 LYS A O 1
ATOM 953 N N . ILE A 1 113 ? -19.809 1.949 29.922 1.00 76.75 113 ILE A N 1
ATOM 954 C CA . ILE A 1 113 ? -19.771 3.055 30.900 1.00 76.75 113 ILE A CA 1
ATOM 955 C C . ILE A 1 113 ? -20.690 4.225 30.489 1.00 76.75 113 ILE A C 1
ATOM 957 O O . ILE A 1 113 ? -21.051 5.090 31.286 1.00 76.75 113 ILE A O 1
ATOM 961 N N . GLY A 1 114 ? -21.173 4.216 29.240 1.00 76.06 114 GLY A N 1
ATOM 962 C CA . GLY A 1 114 ? -21.851 5.363 28.642 1.00 76.06 114 GLY A CA 1
ATOM 963 C C . GLY A 1 114 ? -20.854 6.466 28.280 1.00 76.06 114 GLY A C 1
ATOM 964 O O . GLY A 1 114 ? -19.732 6.504 28.770 1.00 76.06 114 GLY A O 1
ATOM 965 N N . TYR A 1 115 ? -21.233 7.362 27.367 1.00 81.69 115 TYR A N 1
ATOM 966 C CA . TYR A 1 115 ? -20.279 8.317 26.802 1.00 81.69 115 TYR A CA 1
ATOM 967 C C . TYR A 1 115 ? -20.900 9.679 26.483 1.00 81.69 115 TYR A C 1
ATOM 969 O O . TYR A 1 115 ? -22.110 9.803 26.269 1.00 81.69 115 TYR A O 1
ATOM 977 N N . LYS A 1 116 ? -20.037 10.694 26.405 1.00 83.94 116 LYS A N 1
ATOM 978 C CA . LYS A 1 116 ? -20.290 12.026 25.842 1.00 83.94 116 LYS A CA 1
ATOM 979 C C . LYS A 1 116 ? -19.254 12.296 24.750 1.00 83.94 116 LYS A C 1
ATOM 981 O O . LYS A 1 116 ? -18.126 11.828 24.839 1.00 83.94 116 LYS A O 1
ATOM 986 N N . ILE A 1 117 ? -19.625 13.049 23.720 1.00 84.06 117 ILE A N 1
ATOM 987 C CA . ILE A 1 117 ? -18.700 13.469 22.659 1.00 84.06 117 ILE A CA 1
ATOM 988 C C . ILE A 1 117 ? -18.514 14.976 22.791 1.00 84.06 117 ILE A C 1
ATOM 990 O O . ILE A 1 117 ? -19.503 15.702 22.892 1.00 84.06 117 ILE A O 1
ATOM 994 N N . LYS A 1 118 ? -17.265 15.441 22.795 1.00 84.81 118 LYS A N 1
ATOM 995 C CA . LYS A 1 118 ? -16.932 16.869 22.744 1.00 84.81 118 LYS A CA 1
ATOM 996 C C . LYS A 1 118 ? -15.982 17.132 21.589 1.00 84.81 118 LYS A C 1
ATOM 998 O O . LYS A 1 118 ? -15.128 16.304 21.293 1.00 84.81 118 LYS A O 1
ATOM 1003 N N . GLU A 1 119 ? -16.133 18.275 20.936 1.00 81.56 119 GLU A N 1
ATOM 1004 C CA . GLU A 1 119 ? -15.131 18.743 19.983 1.00 81.56 119 GLU A CA 1
ATOM 1005 C C . GLU A 1 119 ? -13.889 19.232 20.739 1.00 81.56 119 GLU A C 1
ATOM 1007 O O . GLU A 1 119 ? -13.994 19.796 21.832 1.00 81.56 119 GLU A O 1
ATOM 1012 N N . SER A 1 120 ? -12.712 18.969 20.178 1.00 75.06 120 SER A N 1
ATOM 1013 C CA . SER A 1 120 ? -11.445 19.416 20.741 1.00 75.06 120 SER A CA 1
ATOM 1014 C C . SER A 1 120 ? -11.331 20.938 20.621 1.00 75.06 120 SER A C 1
ATOM 1016 O O . SER A 1 120 ? -11.530 21.477 19.531 1.00 75.06 120 SER A O 1
ATOM 1018 N N . PRO A 1 121 ? -10.954 21.649 21.699 1.00 71.00 121 PRO A N 1
ATOM 1019 C CA . PRO A 1 121 ? -10.784 23.099 21.653 1.00 71.00 121 PRO A CA 1
ATOM 1020 C C . PRO A 1 121 ? -9.577 23.524 20.801 1.00 71.00 121 PRO A C 1
ATOM 1022 O O . PRO A 1 121 ? -9.559 24.634 20.279 1.00 71.00 121 PRO A O 1
ATOM 1025 N N . LEU A 1 122 ? -8.575 22.647 20.652 1.00 70.19 122 LEU A N 1
ATOM 1026 C CA . LEU A 1 122 ? -7.326 22.937 19.938 1.00 70.19 122 LEU A CA 1
ATOM 1027 C C . LEU A 1 122 ? -7.404 22.587 18.447 1.00 70.19 122 LEU A C 1
ATOM 1029 O O . LEU A 1 122 ? -6.842 23.295 17.616 1.00 70.19 122 LEU A O 1
ATOM 1033 N N . ASN A 1 123 ? -8.127 21.518 18.103 1.00 73.25 123 ASN A N 1
ATOM 1034 C CA . ASN A 1 123 ? -8.218 21.013 16.737 1.00 73.25 123 ASN A CA 1
ATOM 1035 C C . ASN A 1 123 ? -9.680 20.987 16.283 1.00 73.25 123 ASN A C 1
ATOM 1037 O O . ASN A 1 123 ? -10.411 20.042 16.587 1.00 73.25 123 ASN A O 1
ATOM 1041 N N . LYS A 1 124 ? -10.087 21.989 15.492 1.00 71.31 124 LYS A N 1
ATOM 1042 C CA . LYS A 1 124 ? -11.394 21.979 14.811 1.00 71.31 124 LYS A CA 1
ATOM 1043 C C . LYS A 1 124 ? -11.551 20.681 14.008 1.00 71.31 124 LYS A C 1
ATOM 1045 O O . LYS A 1 124 ? -10.600 20.250 13.352 1.00 71.31 124 LYS A O 1
ATOM 1050 N N . TRP A 1 125 ? -12.743 20.079 14.046 1.00 73.44 125 TRP A N 1
ATOM 1051 C CA . TRP A 1 125 ? -13.090 18.799 13.396 1.00 73.44 125 TRP A CA 1
ATOM 1052 C C . TRP A 1 125 ? -12.494 17.528 14.012 1.00 73.44 125 TRP A C 1
ATOM 1054 O O . TRP A 1 125 ? -12.592 16.443 13.420 1.00 73.44 125 TRP A O 1
ATOM 1064 N N . ARG A 1 126 ? -11.898 17.636 15.198 1.00 82.69 126 ARG A N 1
ATOM 1065 C CA . ARG A 1 126 ? -11.435 16.496 15.988 1.00 82.69 126 ARG A CA 1
ATOM 1066 C C . ARG A 1 126 ? -12.275 16.391 17.242 1.00 82.69 126 ARG A C 1
ATOM 1068 O O . ARG A 1 126 ? -12.555 17.401 17.876 1.00 82.69 126 ARG A O 1
ATOM 1075 N N . PHE A 1 127 ? -12.674 15.181 17.607 1.00 82.31 127 PHE A N 1
ATOM 1076 C CA . PHE A 1 127 ? -13.548 14.977 18.756 1.00 82.31 127 PHE A CA 1
ATOM 1077 C C . PHE A 1 127 ? -12.925 14.020 19.759 1.00 82.31 127 PHE A C 1
ATOM 1079 O O . PHE A 1 127 ? -12.186 13.101 19.402 1.00 82.31 127 PHE A O 1
ATOM 1086 N N . SER A 1 128 ? -13.284 14.232 21.014 1.00 82.94 128 SER A N 1
ATOM 1087 C CA . SER A 1 128 ? -12.948 13.365 22.126 1.00 82.94 128 SER A CA 1
ATOM 1088 C C . SER A 1 128 ? -14.198 12.640 22.608 1.00 82.94 128 SER A C 1
ATOM 1090 O O . SER A 1 128 ? -15.301 13.200 22.639 1.00 82.94 128 SER A O 1
ATOM 1092 N N . VAL A 1 129 ? -14.016 11.378 22.979 1.00 81.19 129 VAL A N 1
ATOM 1093 C CA . VAL A 1 129 ? -15.025 10.567 23.656 1.00 81.19 129 VAL A CA 1
ATOM 1094 C C . VAL A 1 129 ? -14.693 10.575 25.136 1.00 81.19 129 VAL A C 1
ATOM 1096 O O . VAL A 1 129 ? -13.618 10.138 25.539 1.00 81.19 129 VAL A O 1
ATOM 1099 N N . ILE A 1 130 ? -15.638 11.066 25.924 1.00 83.31 130 ILE A N 1
ATOM 1100 C CA . ILE A 1 130 ? -15.518 11.252 27.363 1.00 83.31 130 ILE A CA 1
ATOM 1101 C C . ILE A 1 130 ? -16.443 10.268 28.063 1.00 83.31 130 ILE A C 1
ATOM 1103 O O . ILE A 1 130 ? -17.596 10.090 27.656 1.00 83.31 130 ILE A O 1
ATOM 1107 N N . ASP A 1 131 ? -15.942 9.664 29.129 1.00 79.75 131 ASP A N 1
ATOM 1108 C CA . ASP A 1 131 ? -16.720 8.812 30.012 1.00 79.75 131 ASP A CA 1
ATOM 1109 C C . ASP A 1 131 ? -17.859 9.601 30.676 1.00 79.75 131 ASP A C 1
ATOM 1111 O O . ASP A 1 131 ? -17.672 10.718 31.168 1.00 79.75 131 ASP A O 1
ATOM 1115 N N . LYS A 1 132 ? -19.068 9.034 30.694 1.00 79.44 132 LYS A N 1
ATOM 1116 C CA . LYS A 1 132 ? -20.213 9.673 31.340 1.00 79.44 132 LYS A CA 1
ATOM 1117 C C . LYS A 1 132 ? -20.106 9.660 32.871 1.00 79.44 132 LYS A C 1
ATOM 1119 O O . LYS A 1 132 ? -20.664 10.584 33.467 1.00 79.44 132 LYS A O 1
ATOM 1124 N N . SER A 1 133 ? -19.440 8.672 33.482 1.00 75.56 133 SER A N 1
ATOM 1125 C CA . SER A 1 133 ? -19.326 8.575 34.947 1.00 75.56 133 SER A CA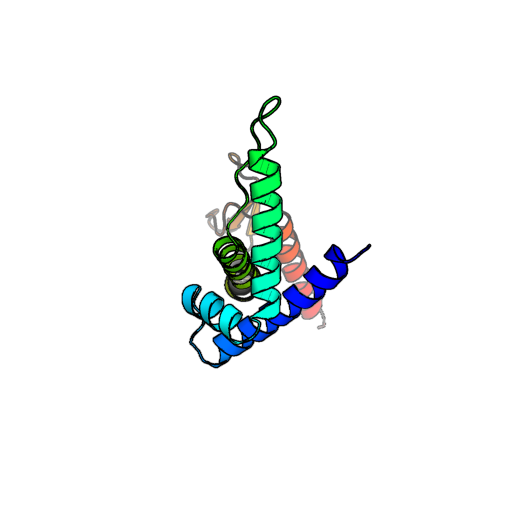 1
ATOM 1126 C C . SER A 1 133 ? -18.244 9.505 35.492 1.00 75.56 133 SER A C 1
ATOM 1128 O O . SER A 1 133 ? -18.528 10.370 36.318 1.00 75.56 133 SER A O 1
ATOM 1130 N N . ASP A 1 134 ? -17.030 9.383 34.957 1.00 74.38 134 ASP A N 1
ATOM 1131 C CA . ASP A 1 134 ? -15.832 9.984 35.553 1.00 74.38 134 ASP A CA 1
ATOM 1132 C C . ASP A 1 134 ? -15.382 11.257 34.817 1.00 74.38 134 ASP A C 1
ATOM 1134 O O . ASP A 1 134 ? -14.419 11.905 35.222 1.00 74.38 134 ASP A O 1
ATOM 1138 N N . ASN A 1 135 ? -16.047 11.608 33.706 1.00 78.12 135 ASN A N 1
ATOM 1139 C CA . ASN A 1 135 ? -15.646 12.662 32.763 1.00 78.12 135 ASN A CA 1
ATOM 1140 C C . ASN A 1 135 ? -14.179 12.562 32.285 1.00 78.12 135 ASN A C 1
ATOM 1142 O O . ASN A 1 135 ? -13.614 13.558 31.832 1.00 78.12 135 ASN A O 1
ATOM 1146 N N . LYS A 1 136 ? -13.569 11.372 32.344 1.00 79.75 136 LYS A N 1
ATOM 1147 C CA . LYS A 1 136 ? -12.230 11.111 31.800 1.00 79.75 136 LYS A CA 1
ATOM 1148 C C . LYS A 1 136 ? -12.282 10.913 30.288 1.00 79.75 136 LYS A C 1
ATOM 1150 O O . LYS A 1 136 ? -13.243 10.349 29.763 1.00 79.75 136 LYS A O 1
ATOM 1155 N N . ASP A 1 137 ? -11.235 11.346 29.593 1.00 75.94 137 ASP A N 1
ATOM 1156 C CA . ASP A 1 137 ? -11.083 11.111 28.158 1.00 75.94 137 ASP A CA 1
ATOM 1157 C C . ASP A 1 137 ? -10.753 9.634 27.891 1.00 75.94 137 ASP A C 1
ATOM 1159 O O . ASP A 1 137 ? -9.721 9.125 28.324 1.00 75.94 137 ASP A O 1
ATOM 1163 N N . ILE A 1 138 ? -11.631 8.948 27.159 1.00 78.44 138 ILE A N 1
ATOM 1164 C CA . ILE A 1 138 ? -11.446 7.558 26.707 1.00 78.44 138 ILE A CA 1
ATOM 1165 C C . ILE A 1 138 ? -10.679 7.546 25.377 1.00 78.44 138 ILE A C 1
ATOM 1167 O O . ILE A 1 138 ? -9.817 6.705 25.127 1.00 78.44 138 ILE A O 1
ATOM 1171 N N . ALA A 1 139 ? -10.988 8.507 24.508 1.00 79.56 139 ALA A N 1
ATOM 1172 C CA . ALA A 1 139 ? -10.297 8.706 23.244 1.00 79.56 139 ALA A CA 1
ATOM 1173 C C . ALA A 1 139 ? -10.240 10.186 22.900 1.00 79.56 139 ALA A C 1
ATOM 1175 O O . ALA A 1 139 ? -11.219 10.908 23.083 1.00 79.56 139 ALA A O 1
ATOM 1176 N N . THR A 1 140 ? -9.114 10.611 22.340 1.00 78.94 140 THR A N 1
ATOM 1177 C CA . THR A 1 140 ? -8.871 11.981 21.893 1.00 78.94 140 THR A CA 1
ATOM 1178 C C . THR A 1 140 ? -8.549 11.999 20.399 1.00 78.94 140 THR A C 1
ATOM 1180 O O . THR A 1 140 ? -8.145 10.993 19.818 1.00 78.94 140 THR A O 1
ATOM 1183 N N . ASP A 1 141 ? -8.753 13.153 19.766 1.00 80.06 141 ASP A N 1
ATOM 1184 C CA . ASP A 1 141 ? -8.371 13.421 18.371 1.00 80.06 141 ASP A CA 1
ATOM 1185 C C . ASP A 1 141 ? -9.038 12.527 17.296 1.00 80.06 141 ASP A C 1
ATOM 1187 O O . ASP A 1 141 ? -8.501 12.326 16.203 1.00 80.06 141 ASP A O 1
ATOM 1191 N N . LEU A 1 142 ? -10.245 12.016 17.543 1.00 81.69 142 LEU A N 1
ATOM 1192 C CA . LEU A 1 142 ? -10.973 11.212 16.556 1.00 81.69 142 LEU A CA 1
ATOM 1193 C C . LEU A 1 142 ? -11.489 12.072 15.399 1.00 81.69 142 LEU A C 1
ATOM 1195 O O . LEU A 1 142 ? -12.020 13.166 15.605 1.00 81.69 142 LEU A O 1
ATOM 1199 N N . GLN A 1 143 ? -11.402 11.553 14.172 1.00 84.25 143 GLN A N 1
ATOM 1200 C CA . GLN A 1 143 ? -12.020 12.204 13.016 1.00 84.25 143 GLN A CA 1
ATOM 1201 C C . GLN A 1 143 ? -13.530 11.942 12.963 1.00 84.25 143 GLN A C 1
ATOM 1203 O O . GLN A 1 143 ? -14.006 10.859 13.315 1.00 84.25 143 GLN A O 1
ATOM 1208 N N . TYR A 1 144 ? -14.293 12.892 12.409 1.00 81.38 144 TYR A N 1
ATOM 1209 C CA . TYR A 1 144 ? -15.752 12.768 12.257 1.00 81.38 144 TYR A CA 1
ATOM 1210 C C . TYR A 1 144 ? -16.192 11.453 11.589 1.00 81.38 144 TYR A C 1
ATOM 1212 O O . TYR A 1 144 ? -17.140 10.807 12.033 1.00 81.38 144 TYR A O 1
ATOM 1220 N N . GLN A 1 145 ? -15.496 11.016 10.531 1.00 81.19 145 GLN A N 1
ATOM 1221 C CA . GLN A 1 145 ? -15.833 9.770 9.831 1.00 81.19 145 GLN A CA 1
ATOM 1222 C C . GLN A 1 145 ? -15.661 8.525 10.716 1.00 81.19 145 GLN A C 1
ATOM 1224 O O . GLN A 1 145 ? -16.450 7.583 10.608 1.00 81.19 145 GLN A O 1
ATOM 1229 N N . GLU A 1 146 ? -14.651 8.517 11.587 1.00 79.38 146 GLU A N 1
ATOM 1230 C CA . GLU A 1 146 ? -14.380 7.420 12.521 1.00 79.38 146 GLU A CA 1
ATOM 1231 C C . GLU A 1 146 ? -15.468 7.369 13.606 1.00 79.38 146 GLU A C 1
ATOM 1233 O O . GLU A 1 146 ? -16.044 6.306 13.852 1.00 79.38 146 GLU A O 1
ATOM 1238 N N . LEU A 1 147 ? -15.862 8.527 14.149 1.00 80.69 147 LEU A N 1
ATOM 1239 C CA . LEU A 1 147 ? -16.974 8.646 15.104 1.00 80.69 147 LEU A CA 1
ATOM 1240 C C . LEU A 1 147 ? -18.313 8.241 14.497 1.00 80.69 147 LEU A C 1
ATOM 1242 O O . LEU A 1 147 ? -19.063 7.484 15.108 1.00 80.69 147 LEU A O 1
ATOM 1246 N N . LYS A 1 148 ? -18.611 8.701 13.277 1.00 82.62 148 LYS A N 1
ATOM 1247 C CA . LYS A 1 148 ? -19.851 8.353 12.575 1.00 82.62 148 LYS A CA 1
ATOM 1248 C C . LYS A 1 148 ? -19.976 6.840 12.401 1.00 82.62 148 LYS A C 1
ATOM 1250 O O . LYS A 1 148 ? -21.040 6.278 12.659 1.00 82.62 148 LYS A O 1
ATOM 1255 N N . LYS A 1 149 ? -18.889 6.161 12.011 1.00 80.75 149 LYS A N 1
ATOM 1256 C CA . LYS A 1 149 ? -18.855 4.691 11.924 1.00 80.75 149 LYS A CA 1
ATOM 1257 C C . LYS A 1 149 ? -19.123 4.043 13.281 1.00 80.75 149 LYS A C 1
ATOM 1259 O O . LYS A 1 149 ? -19.939 3.125 13.357 1.00 80.75 149 LYS A O 1
ATOM 1264 N N . LEU A 1 150 ? -18.476 4.532 14.334 1.00 77.88 150 LEU A N 1
ATOM 1265 C CA . LEU A 1 150 ? -18.605 3.985 15.680 1.00 77.88 150 LEU A CA 1
ATOM 1266 C C . LEU A 1 150 ? -20.035 4.146 16.232 1.00 77.88 150 LEU A C 1
ATOM 1268 O O . LEU A 1 150 ? -20.638 3.165 16.674 1.00 77.88 150 LEU A O 1
ATOM 1272 N N . CYS A 1 151 ? -20.624 5.339 16.123 1.00 76.50 151 CYS A N 1
ATOM 1273 C CA . CYS A 1 151 ? -22.003 5.612 16.541 1.00 76.50 151 CYS A CA 1
ATOM 1274 C C . CYS A 1 151 ? -23.020 4.749 15.777 1.00 76.50 151 CYS A C 1
ATOM 1276 O O . CYS A 1 151 ? -23.904 4.148 16.391 1.00 76.50 151 CYS A O 1
ATOM 1278 N N . ASN A 1 152 ? -22.862 4.606 14.456 1.00 80.81 152 ASN A N 1
ATOM 1279 C CA . ASN A 1 152 ? -23.728 3.740 13.648 1.00 80.81 152 ASN A CA 1
ATOM 1280 C C . ASN A 1 152 ? -23.647 2.269 14.094 1.00 80.81 152 ASN A C 1
ATOM 1282 O O . ASN A 1 152 ? -24.663 1.577 14.176 1.00 80.81 152 ASN A O 1
ATOM 1286 N N . GLN A 1 153 ? -22.449 1.785 14.431 1.00 74.69 153 GLN A N 1
ATOM 1287 C CA . GLN A 1 153 ? -22.252 0.423 14.930 1.00 74.69 153 GLN A CA 1
ATOM 1288 C C . GLN A 1 153 ? -22.859 0.188 16.323 1.00 74.69 153 GLN A C 1
ATOM 1290 O O . GLN A 1 153 ? -23.247 -0.944 16.623 1.00 74.69 153 GLN A O 1
ATOM 1295 N N . LEU A 1 154 ? -22.929 1.210 17.180 1.00 72.81 154 LEU A N 1
ATOM 1296 C CA . LEU A 1 154 ? -23.611 1.141 18.479 1.00 72.81 154 LEU A CA 1
ATOM 1297 C C . LEU A 1 154 ? -25.139 1.126 18.315 1.00 72.81 154 LEU A C 1
ATOM 1299 O O . LEU A 1 154 ? -25.815 0.291 18.916 1.00 72.81 154 LEU A O 1
ATOM 1303 N N . MET A 1 155 ? -25.674 1.990 17.448 1.00 71.62 155 MET A N 1
ATOM 1304 C CA . MET A 1 155 ? -27.108 2.070 17.137 1.00 71.62 155 MET A CA 1
ATOM 1305 C C . MET A 1 155 ? -27.655 0.754 16.558 1.00 71.62 155 MET A C 1
ATOM 1307 O O . MET A 1 155 ? -28.713 0.282 16.974 1.00 71.62 155 MET A O 1
ATOM 1311 N N . ASN A 1 156 ? -26.910 0.113 15.651 1.00 68.12 156 ASN A N 1
ATOM 1312 C CA . ASN A 1 156 ? -27.320 -1.161 15.048 1.00 68.12 156 ASN A CA 1
ATOM 1313 C C . ASN A 1 156 ? -27.322 -2.333 16.046 1.00 68.12 156 ASN A C 1
ATOM 1315 O O . ASN A 1 156 ? -28.150 -3.234 15.922 1.00 68.12 156 ASN A O 1
ATOM 1319 N N . ASN A 1 157 ? -26.449 -2.315 17.060 1.00 59.75 157 ASN A N 1
ATOM 1320 C CA . ASN A 1 157 ? -26.461 -3.329 18.118 1.00 59.75 157 ASN A CA 1
ATOM 1321 C C . ASN A 1 157 ? -27.680 -3.182 19.041 1.00 59.75 157 ASN A C 1
ATOM 1323 O O . ASN A 1 157 ? -28.260 -4.193 19.428 1.00 59.75 157 ASN A O 1
ATOM 1327 N N . LYS A 1 158 ? -28.117 -1.948 19.337 1.00 57.88 158 LYS A N 1
ATOM 1328 C CA . LYS A 1 158 ? -29.350 -1.713 20.110 1.00 57.88 158 LYS A CA 1
ATOM 1329 C C . LYS A 1 158 ? -30.596 -2.250 19.400 1.00 57.88 158 LYS A C 1
ATOM 1331 O O . LYS A 1 158 ? -31.458 -2.816 20.058 1.00 57.88 158 LYS A O 1
ATOM 1336 N N . LYS A 1 159 ? -30.669 -2.143 18.065 1.00 56.78 159 LYS A N 1
ATOM 1337 C CA . LYS A 1 159 ? -31.794 -2.689 17.280 1.00 56.78 159 LYS A CA 1
ATOM 1338 C C . LYS A 1 159 ? -31.862 -4.222 17.291 1.00 56.78 159 LYS A C 1
ATOM 1340 O O . LYS A 1 159 ? -32.957 -4.765 17.268 1.00 56.78 1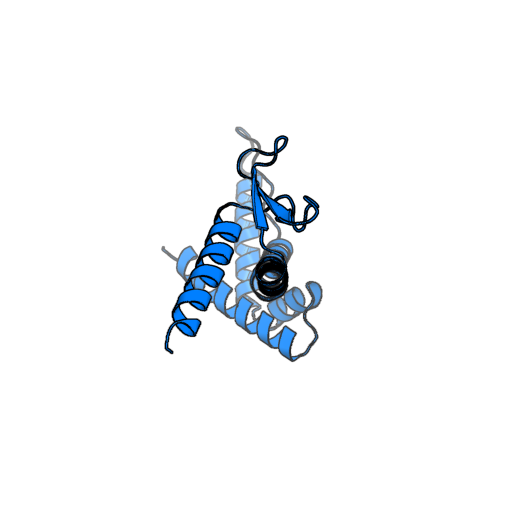59 LYS A O 1
ATOM 1345 N N . LYS A 1 160 ? -30.724 -4.925 17.355 1.00 51.59 160 LYS A N 1
ATOM 1346 C CA . LYS A 1 160 ? -30.690 -6.403 17.391 1.00 51.59 160 LYS A CA 1
ATOM 1347 C C . LYS A 1 160 ? -31.001 -7.010 18.765 1.00 51.59 160 LYS A C 1
ATOM 1349 O O . LYS A 1 160 ? -31.402 -8.161 18.817 1.00 51.59 160 LYS A O 1
ATOM 1354 N N . GLY A 1 161 ? -30.838 -6.256 19.853 1.00 45.59 161 GLY A N 1
ATOM 1355 C CA . GLY A 1 161 ? -31.213 -6.689 21.209 1.00 45.59 161 GLY A CA 1
ATOM 1356 C C . GLY A 1 161 ? -32.658 -6.363 21.606 1.00 45.59 161 GLY A C 1
ATOM 1357 O O . GLY A 1 161 ? -33.021 -6.568 22.757 1.00 45.59 161 GLY A O 1
ATOM 1358 N N . GLY A 1 162 ? -33.453 -5.804 20.684 1.00 36.84 162 GLY A N 1
ATOM 1359 C CA . GLY A 1 162 ? -34.835 -5.371 20.918 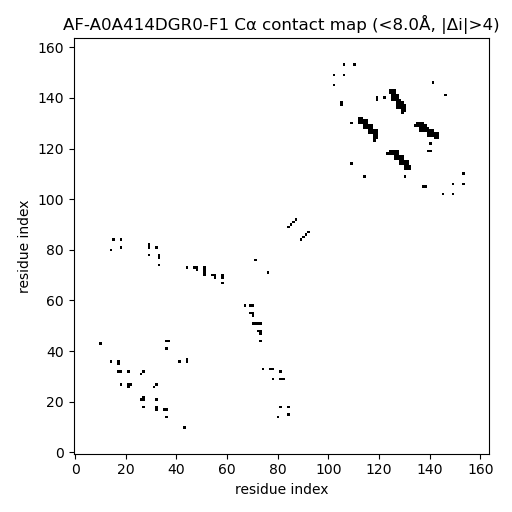1.00 36.84 162 GLY A CA 1
ATOM 1360 C C . GLY A 1 162 ? -35.913 -6.358 20.464 1.00 36.84 162 GLY A C 1
ATOM 1361 O O . GLY A 1 162 ? -37.087 -6.023 20.554 1.00 36.84 162 GLY A O 1
ATOM 1362 N N . ALA A 1 163 ? -35.542 -7.543 19.975 1.00 41.28 163 ALA A N 1
ATOM 1363 C CA . ALA A 1 163 ? -36.484 -8.642 19.787 1.00 41.28 163 ALA A CA 1
ATOM 1364 C C . ALA A 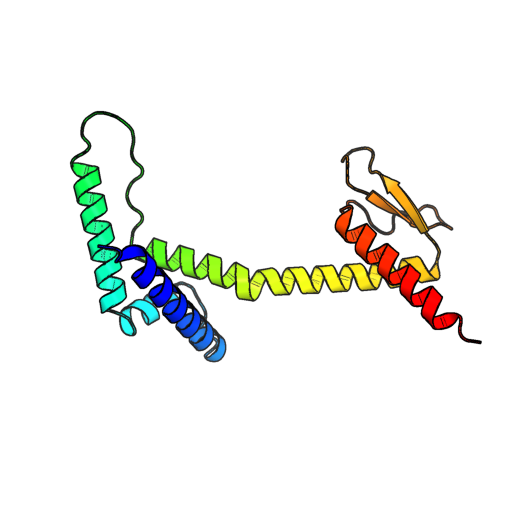1 163 ? -36.565 -9.420 21.109 1.00 41.28 163 ALA A C 1
ATOM 1366 O O . ALA A 1 163 ? -35.756 -10.315 21.356 1.00 41.28 163 ALA A O 1
ATOM 1367 N N . LYS A 1 164 ? -37.465 -8.976 21.990 1.00 37.06 164 LYS A N 1
ATOM 1368 C CA . LYS A 1 164 ? -38.023 -9.808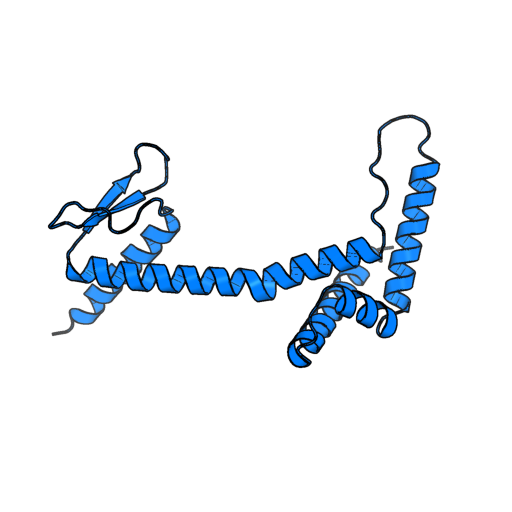 23.059 1.00 37.06 164 LYS A CA 1
ATOM 1369 C C . LYS A 1 164 ? -39.238 -10.537 22.513 1.00 37.06 164 LYS A C 1
ATOM 1371 O O . LYS A 1 164 ? -39.980 -9.884 21.746 1.00 37.06 164 LYS A O 1
#

Solvent-accessible surface area (backbone atoms only — not comparable to full-atom values): 9439 Å² total; per-residue (Å²): 134,80,57,66,67,60,51,52,54,54,51,51,48,55,52,49,54,53,50,50,53,28,51,77,69,72,57,70,42,69,69,52,52,51,52,51,42,46,70,77,37,44,70,63,46,50,50,41,44,51,55,35,51,53,45,43,54,56,53,72,66,65,81,80,89,73,96,70,82,79,68,71,52,51,68,56,53,51,46,53,48,48,53,52,49,47,40,62,70,52,50,47,53,52,51,49,52,52,52,54,51,48,53,52,52,52,51,56,53,44,72,72,62,39,65,44,80,45,72,40,92,87,42,84,78,20,30,27,38,24,33,59,80,79,66,44,77,77,42,71,74,39,44,60,70,60,50,52,52,51,54,53,57,52,55,55,51,56,62,70,71,63,78,124

Sequence (164 aa):
MAYGKIYIADLSKKATDLFNELIDAKKLNEKEFISSFKEKYPKDYDLLVYEWEFKVHAFKKNKKGHPVPHPIRPDMILSNMYHNYYYKLIKKPKIQKAKDNYIKRLKCEMGKIGYKIKESPLNKWRFSVIDKSDNKDIATDLQYQELKKLCNQLMNNKKKGGAK

Mean predicted aligned error: 10.99 Å

Secondary structure (DSSP, 8-state):
--HHHHHHHHHHHHHHHHHHHHHHTT---HHHHHHHHHHH-HHHHHHHHHHHHHHHHHHHH--SS--PPPPPPHHHHHHHHHHHHHIIIIIHHHHHHHHHHHHHHHHHHHHHH-EEEEE-SSSTTEEEEEETTT--EEEEEEEHHHHHHHHHHHHHHHHHT---

Foldseek 3Di:
DPPVVVLVVVVLVVLLVLQVVCVVVVNDDLVCSLVVCCVVPVVNLVVQQVVLVVQQVVQVPCPDDDDDDRRDHSSVVSSVSSVVCCCVPPVVVVVVVVLVVVLVVLLVVCVPQPWDKDADPVDPQFIFIAGPPPRDTPDTRDHPVSVVVSVVVNVVVVVVVPPD

Organism: NCBI:txid39485

Nearest PDB structures (foldseek):
  5syi-assembly1_B  TM=6.603E-01  e=5.538E+00  Burkholderia pseudomallei 1710b
  5kqk-assembly1_B  TM=6.512E-01  e=7.466E+00  Burkholderia pseudomallei 1710b
  5syy-assembly1_B  TM=6.478E-01  e=8.413E+00  Burkholderia pseudomallei 1710b
  5kq6-assembly1_B  TM=6.575E-01  e=9.480E+00  Burkholderia pseudomallei 1710b
  5v4o-assembly1_B  TM=6.614E-01  e=9.480E+00  Burkholderia pseudomallei 1710b

pLDDT: mean 79.95, std 12.6, range [36.84, 94.19]